Protein AF-A0A1I2FDB1-F1 (afdb_monomer)

Structure (mmCIF, N/CA/C/O backbone):
data_AF-A0A1I2FDB1-F1
#
_entry.id   AF-A0A1I2FDB1-F1
#
loop_
_atom_site.group_PDB
_atom_site.id
_atom_site.type_symbol
_atom_site.label_atom_id
_atom_site.label_alt_id
_atom_site.label_comp_id
_atom_site.label_asym_id
_atom_site.label_entity_id
_atom_site.label_seq_id
_atom_site.pdbx_PDB_ins_code
_atom_site.Cartn_x
_atom_site.Cartn_y
_atom_site.Cartn_z
_atom_site.occupancy
_atom_site.B_iso_or_equiv
_atom_site.auth_seq_id
_atom_site.auth_comp_id
_atom_site.auth_asym_id
_atom_site.auth_atom_id
_atom_site.pdbx_PDB_model_num
ATOM 1 N N . MET A 1 1 ? -27.617 -9.109 -33.105 1.00 36.31 1 MET A N 1
ATOM 2 C CA . MET A 1 1 ? -27.970 -7.748 -32.652 1.00 36.31 1 MET A CA 1
ATOM 3 C C . MET A 1 1 ? -27.234 -7.527 -31.345 1.00 36.31 1 MET A C 1
ATOM 5 O O . MET A 1 1 ? -27.572 -8.180 -30.369 1.00 36.31 1 MET A O 1
ATOM 9 N N . PHE A 1 2 ? -26.159 -6.742 -31.363 1.00 38.00 2 PHE A N 1
ATOM 10 C CA . PHE A 1 2 ? -25.375 -6.446 -30.164 1.00 38.00 2 PHE A CA 1
ATOM 11 C C . PHE A 1 2 ? -26.010 -5.238 -29.471 1.00 38.00 2 PHE A C 1
ATOM 13 O O . PHE A 1 2 ? -26.163 -4.187 -30.090 1.00 38.00 2 PHE A O 1
ATOM 20 N N . ASN A 1 3 ? -26.457 -5.429 -28.229 1.00 38.19 3 ASN A N 1
ATOM 21 C CA . ASN A 1 3 ? -27.043 -4.375 -27.407 1.00 38.19 3 ASN A CA 1
ATOM 22 C C . ASN A 1 3 ? -25.944 -3.377 -27.025 1.00 38.19 3 ASN A C 1
ATOM 24 O O . ASN A 1 3 ? -24.982 -3.731 -26.351 1.00 38.19 3 ASN A O 1
ATOM 28 N N . ALA A 1 4 ? -26.093 -2.132 -27.468 1.00 45.91 4 ALA A N 1
ATOM 29 C CA . ALA A 1 4 ? -25.131 -1.050 -27.287 1.00 45.91 4 ALA A CA 1
ATOM 30 C C . ALA A 1 4 ? -25.252 -0.367 -25.909 1.00 45.91 4 ALA A C 1
ATOM 32 O O . ALA A 1 4 ? -25.323 0.856 -25.851 1.00 45.91 4 ALA A O 1
ATOM 33 N N . ASN A 1 5 ? -25.322 -1.131 -24.811 1.00 49.03 5 ASN A N 1
ATOM 34 C CA . ASN A 1 5 ? -25.609 -0.551 -23.489 1.00 49.03 5 ASN A CA 1
ATOM 35 C C . ASN A 1 5 ? -24.621 -0.860 -22.351 1.00 49.03 5 ASN A C 1
ATOM 37 O O . ASN A 1 5 ? -24.870 -0.414 -21.239 1.00 49.03 5 ASN A O 1
ATOM 41 N N . ASP A 1 6 ? -23.476 -1.496 -22.617 1.00 49.12 6 ASP A N 1
ATOM 42 C CA . ASP A 1 6 ? -22.472 -1.816 -21.579 1.00 49.12 6 ASP A CA 1
ATOM 43 C C . ASP A 1 6 ? -21.145 -1.049 -21.740 1.00 4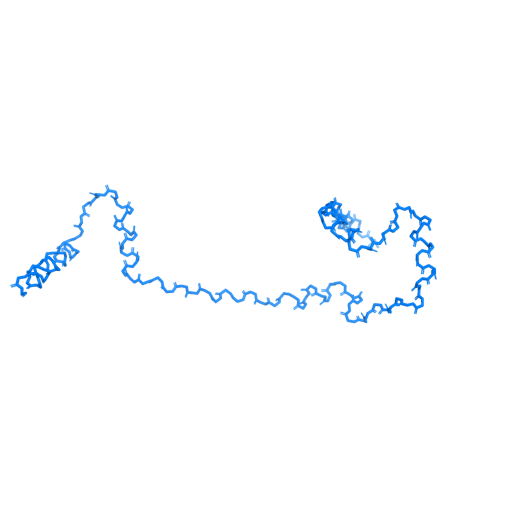9.12 6 ASP A C 1
ATOM 45 O O . ASP A 1 6 ? -20.065 -1.580 -21.507 1.00 49.12 6 ASP A O 1
ATOM 49 N N . GLN A 1 7 ? -21.193 0.229 -22.130 1.00 47.31 7 GLN A N 1
ATOM 50 C CA . GLN A 1 7 ? -20.002 1.096 -22.157 1.00 47.31 7 GLN A CA 1
ATOM 51 C C . GLN A 1 7 ? -20.047 2.180 -21.077 1.00 47.31 7 GLN A C 1
ATOM 53 O O . GLN A 1 7 ? -19.986 3.367 -21.382 1.00 47.31 7 GLN A O 1
ATOM 58 N N . LYS A 1 8 ? -20.165 1.785 -19.803 1.00 46.66 8 LYS A N 1
ATOM 59 C CA . LYS A 1 8 ? -19.860 2.662 -18.655 1.00 46.66 8 LYS A CA 1
ATOM 60 C C . LYS A 1 8 ? -19.305 1.870 -17.469 1.00 46.66 8 LYS A C 1
ATOM 62 O O . LYS A 1 8 ? -19.883 1.872 -16.390 1.00 46.66 8 LYS A O 1
ATOM 67 N N . LEU A 1 9 ? -18.182 1.193 -17.659 1.00 44.25 9 LEU A N 1
ATOM 68 C CA . LEU A 1 9 ? -17.360 0.701 -16.554 1.00 44.25 9 LEU A CA 1
ATOM 69 C C . LEU A 1 9 ? -15.914 0.732 -17.022 1.00 44.25 9 LEU A C 1
ATOM 71 O O . LEU A 1 9 ? -15.450 -0.229 -17.605 1.00 44.25 9 LEU A O 1
ATOM 75 N N . ASN A 1 10 ? -15.294 1.897 -16.877 1.00 47.09 10 ASN A N 1
ATOM 76 C CA . ASN A 1 10 ? -13.855 2.132 -16.775 1.00 47.09 10 ASN A CA 1
ATOM 77 C C . ASN A 1 10 ? -13.738 3.612 -16.407 1.00 47.09 10 ASN A C 1
ATOM 79 O O . ASN A 1 10 ? -13.496 4.474 -17.245 1.00 47.09 10 ASN A O 1
ATOM 83 N N . GLN A 1 11 ? -14.084 3.926 -15.160 1.00 46.06 11 GLN A N 1
ATOM 84 C CA . GLN A 1 11 ? -13.481 5.087 -14.529 1.00 46.06 11 GLN A CA 1
ATOM 85 C C . GLN A 1 11 ? -12.155 4.559 -14.008 1.00 46.06 11 GLN A C 1
ATOM 87 O O . GLN A 1 11 ? -12.124 3.919 -12.959 1.00 46.06 11 GLN A O 1
ATOM 92 N N . ASP A 1 12 ? -11.102 4.746 -14.802 1.00 51.00 12 ASP A N 1
ATOM 93 C CA . ASP A 1 12 ? -9.743 4.748 -14.284 1.00 51.00 12 ASP A CA 1
ATOM 94 C C . ASP A 1 12 ? -9.779 5.695 -13.085 1.00 51.00 12 ASP A C 1
ATOM 96 O O . ASP A 1 12 ? -10.088 6.882 -13.217 1.00 51.00 12 ASP A O 1
ATOM 100 N N . SER A 1 13 ? -9.645 5.156 -11.876 1.00 52.06 13 SER A N 1
ATOM 101 C CA . SER A 1 13 ? -9.492 6.004 -10.708 1.00 52.06 13 SER A CA 1
ATOM 102 C C . SER A 1 13 ? -8.104 6.619 -10.824 1.00 52.06 13 SER A C 1
ATOM 104 O O . SER A 1 13 ? -7.136 6.050 -10.322 1.00 52.06 13 SER A O 1
ATOM 106 N N . ASP A 1 14 ? -8.024 7.762 -11.506 1.00 59.09 14 ASP A N 1
ATOM 107 C CA . ASP A 1 14 ? -6.893 8.693 -11.520 1.00 59.09 14 ASP A CA 1
ATOM 108 C C . ASP A 1 14 ? -6.706 9.313 -10.120 1.00 59.09 14 ASP A C 1
ATOM 110 O O . ASP A 1 14 ? -6.579 10.529 -9.964 1.00 59.09 14 ASP A O 1
ATOM 114 N N . GLU A 1 15 ? -6.764 8.508 -9.055 1.00 70.25 15 GLU A N 1
ATOM 115 C CA . GLU A 1 15 ? -6.352 8.983 -7.746 1.00 70.25 15 GLU A CA 1
ATOM 116 C C . GLU A 1 15 ? -4.828 9.104 -7.775 1.00 70.25 15 GLU A C 1
ATOM 118 O O . GLU A 1 15 ? -4.128 8.105 -7.981 1.00 70.25 15 GLU A O 1
ATOM 123 N N . PRO A 1 16 ? -4.287 10.324 -7.622 1.00 71.81 16 PRO A N 1
ATOM 124 C CA . PRO A 1 16 ? -2.852 10.518 -7.651 1.00 71.81 16 PRO A CA 1
ATOM 125 C C . PRO A 1 16 ? -2.227 9.732 -6.499 1.00 71.81 16 PRO A C 1
ATOM 127 O O . PRO A 1 16 ? -2.646 9.854 -5.347 1.00 71.81 16 PRO A O 1
ATOM 130 N N . ILE A 1 17 ? -1.210 8.929 -6.820 1.00 78.19 17 ILE A N 1
ATOM 131 C CA . ILE A 1 17 ? -0.404 8.214 -5.827 1.00 78.19 17 ILE A CA 1
ATOM 132 C C . ILE A 1 17 ? 0.100 9.225 -4.791 1.00 78.19 17 ILE A C 1
ATOM 134 O O . ILE A 1 17 ? 0.600 10.291 -5.157 1.00 78.19 17 ILE A O 1
ATOM 138 N N . ASP A 1 18 ? -0.016 8.881 -3.505 1.00 83.44 18 ASP A N 1
ATOM 139 C CA . ASP A 1 18 ? 0.402 9.746 -2.401 1.00 83.44 18 ASP A CA 1
ATOM 140 C C . ASP A 1 18 ? 1.871 10.202 -2.578 1.00 83.44 18 ASP A C 1
ATOM 142 O O . ASP A 1 18 ? 2.791 9.371 -2.548 1.00 83.44 18 ASP A O 1
ATOM 146 N N . PRO A 1 19 ? 2.132 11.517 -2.720 1.00 84.88 19 PRO A N 1
ATOM 147 C CA . PRO A 1 19 ? 3.484 12.053 -2.859 1.00 84.88 19 PRO A CA 1
ATOM 148 C C . PRO A 1 19 ? 4.411 11.701 -1.687 1.00 84.88 19 PRO A C 1
ATOM 150 O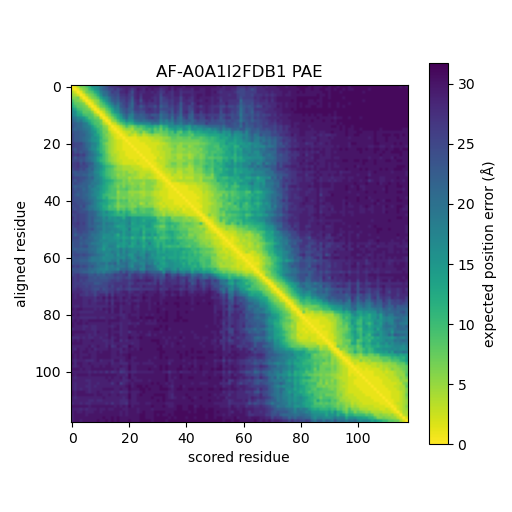 O . PRO A 1 19 ? 5.626 11.597 -1.874 1.00 84.88 19 PRO A O 1
ATOM 153 N N . SER A 1 20 ? 3.862 11.499 -0.482 1.00 87.12 20 SER A N 1
ATOM 154 C CA . SER A 1 20 ? 4.633 11.107 0.704 1.00 87.12 20 SER A CA 1
ATOM 155 C C . SER A 1 20 ? 5.238 9.712 0.547 1.00 87.12 20 SER A C 1
ATOM 157 O O . SER A 1 20 ? 6.409 9.494 0.880 1.00 87.12 20 SER A O 1
ATOM 159 N N . LEU A 1 21 ? 4.473 8.787 -0.038 1.00 86.62 21 LEU A N 1
ATOM 160 C CA . LEU A 1 21 ? 4.931 7.433 -0.323 1.00 86.62 21 LEU A CA 1
ATOM 161 C C . LEU A 1 21 ? 6.067 7.456 -1.349 1.00 86.62 21 LEU A C 1
ATOM 163 O O . LEU A 1 21 ? 7.125 6.877 -1.098 1.00 86.62 21 LEU A O 1
ATOM 167 N N . ILE A 1 22 ? 5.891 8.188 -2.452 1.00 85.19 22 ILE A N 1
ATOM 168 C CA . ILE A 1 22 ? 6.910 8.319 -3.506 1.00 85.19 22 ILE A CA 1
ATOM 169 C C . ILE A 1 22 ? 8.211 8.886 -2.929 1.00 85.19 22 ILE A C 1
ATOM 171 O O . ILE A 1 22 ? 9.293 8.359 -3.193 1.00 85.19 22 ILE A O 1
ATOM 175 N N . TRP A 1 23 ? 8.119 9.936 -2.109 1.00 87.31 23 TRP A N 1
ATOM 176 C CA . TRP A 1 23 ? 9.291 10.540 -1.480 1.00 87.31 23 TRP A CA 1
ATOM 177 C C . TRP A 1 23 ? 10.026 9.558 -0.562 1.00 87.31 23 TRP A C 1
ATOM 179 O O . TRP A 1 23 ? 11.248 9.440 -0.653 1.00 87.31 23 TRP A O 1
ATOM 189 N N . SER A 1 24 ? 9.295 8.813 0.274 1.00 91.69 24 SER A N 1
ATOM 190 C CA . SER A 1 24 ? 9.904 7.832 1.180 1.00 91.69 24 SER A CA 1
ATOM 191 C C . SER A 1 24 ? 10.692 6.761 0.417 1.00 91.69 24 SER A C 1
ATOM 193 O O . SER A 1 24 ? 11.825 6.445 0.776 1.00 91.69 24 SER A O 1
ATOM 195 N N . LEU A 1 25 ? 10.146 6.276 -0.701 1.00 89.44 25 LEU A N 1
ATOM 196 C CA . LEU A 1 25 ? 10.788 5.276 -1.552 1.00 89.44 25 LEU A CA 1
ATOM 197 C C . LEU A 1 25 ? 12.050 5.840 -2.221 1.00 89.44 25 LEU A C 1
ATOM 199 O O . LEU A 1 25 ? 13.094 5.185 -2.196 1.00 89.44 25 LEU A O 1
ATOM 203 N N . LYS A 1 26 ? 11.997 7.081 -2.726 1.00 87.75 26 LYS A N 1
ATOM 204 C CA . LYS A 1 26 ? 13.167 7.764 -3.309 1.00 87.75 26 LYS A CA 1
ATOM 205 C C . LYS A 1 26 ? 14.293 7.957 -2.284 1.00 87.75 26 LYS A C 1
ATOM 207 O O . LYS A 1 26 ? 15.452 7.696 -2.599 1.00 87.75 26 LYS A O 1
ATOM 212 N N . VAL A 1 27 ? 13.974 8.342 -1.043 1.00 92.06 27 VAL A N 1
ATOM 213 C CA . VAL A 1 27 ? 14.967 8.474 0.047 1.00 92.06 27 VAL A CA 1
ATOM 214 C C . VAL A 1 27 ? 15.639 7.138 0.378 1.00 92.06 27 VAL A C 1
ATOM 216 O O . VAL A 1 27 ? 16.824 7.110 0.705 1.00 92.06 27 VAL A O 1
ATOM 219 N N . HIS A 1 28 ? 14.914 6.028 0.251 1.00 91.56 28 HIS A N 1
ATOM 220 C CA . HIS A 1 28 ? 15.450 4.681 0.453 1.00 91.56 28 HIS A CA 1
ATOM 221 C C . HIS A 1 28 ? 16.156 4.092 -0.782 1.00 91.56 28 HIS A C 1
ATOM 223 O O . HIS A 1 28 ? 16.516 2.916 -0.774 1.00 91.56 28 HIS A O 1
ATOM 229 N N . GLY A 1 29 ? 16.415 4.905 -1.812 1.00 87.50 29 GLY A N 1
ATOM 230 C CA . GLY A 1 29 ? 17.207 4.517 -2.981 1.00 87.50 29 GLY A CA 1
ATOM 231 C C . GLY A 1 29 ? 16.411 3.825 -4.085 1.00 87.50 29 GLY A C 1
ATOM 232 O O . GLY A 1 29 ? 17.012 3.272 -5.004 1.00 87.50 29 GLY A O 1
ATOM 233 N N . VAL A 1 30 ? 15.077 3.851 -4.018 1.00 85.88 30 VAL A N 1
ATOM 234 C CA . VAL A 1 30 ? 14.226 3.354 -5.101 1.00 85.88 30 VAL A CA 1
ATOM 235 C C . VAL A 1 30 ? 14.122 4.425 -6.184 1.00 85.88 30 VAL A C 1
ATOM 237 O O . VAL A 1 30 ? 13.690 5.549 -5.921 1.00 85.88 30 VAL A O 1
ATOM 240 N N . VAL A 1 31 ? 14.510 4.073 -7.408 1.00 81.56 31 VAL A N 1
ATOM 241 C CA . VAL A 1 31 ? 14.391 4.936 -8.587 1.00 81.56 31 VAL A CA 1
ATOM 242 C C . VAL A 1 31 ? 13.238 4.425 -9.437 1.00 81.56 31 VAL A C 1
ATOM 244 O O . VAL A 1 31 ? 13.188 3.241 -9.767 1.00 81.56 31 VAL A O 1
ATOM 247 N N . PHE A 1 32 ? 12.312 5.322 -9.766 1.00 81.50 32 PHE A N 1
ATOM 248 C CA . PHE A 1 32 ? 11.202 5.041 -10.668 1.00 81.50 32 PHE A CA 1
ATOM 249 C C . PHE A 1 32 ? 11.495 5.680 -12.024 1.00 81.50 32 PHE A C 1
ATOM 251 O O . PHE A 1 32 ? 12.039 6.786 -12.037 1.00 81.50 32 PHE A O 1
ATOM 258 N N . PRO A 1 33 ? 11.158 5.008 -13.135 1.00 84.31 33 PRO A N 1
ATOM 259 C CA . PRO A 1 33 ? 11.153 5.648 -14.440 1.00 84.31 33 PRO A CA 1
ATOM 260 C C . PRO A 1 33 ? 10.071 6.734 -14.459 1.00 84.31 33 PRO A C 1
ATOM 262 O O . PRO A 1 33 ? 8.931 6.481 -14.063 1.00 84.31 33 PRO A O 1
ATOM 265 N N . ASP A 1 34 ? 10.441 7.934 -14.893 1.00 81.81 34 ASP A N 1
ATOM 266 C CA . ASP A 1 34 ? 9.554 9.096 -14.968 1.00 81.81 34 ASP A CA 1
ATOM 267 C C . ASP A 1 34 ? 9.082 9.343 -16.423 1.00 81.81 34 ASP A C 1
ATOM 269 O O . ASP A 1 34 ? 8.080 10.030 -16.632 1.00 81.81 34 ASP A O 1
ATOM 273 N N . THR A 1 35 ? 9.761 8.773 -17.433 1.00 89.12 35 THR A N 1
ATOM 274 C CA . THR A 1 35 ? 9.384 8.876 -18.861 1.00 89.12 35 THR A CA 1
ATOM 275 C C . THR A 1 35 ? 8.998 7.531 -19.480 1.00 89.12 35 THR A C 1
ATOM 277 O O . THR A 1 35 ? 9.449 6.479 -19.032 1.00 89.12 35 THR A O 1
ATOM 280 N N . ASP A 1 36 ? 8.193 7.554 -20.548 1.00 86.12 36 ASP A N 1
ATOM 281 C CA . ASP A 1 36 ? 7.770 6.335 -21.258 1.00 86.12 36 ASP A CA 1
ATOM 282 C C . ASP A 1 36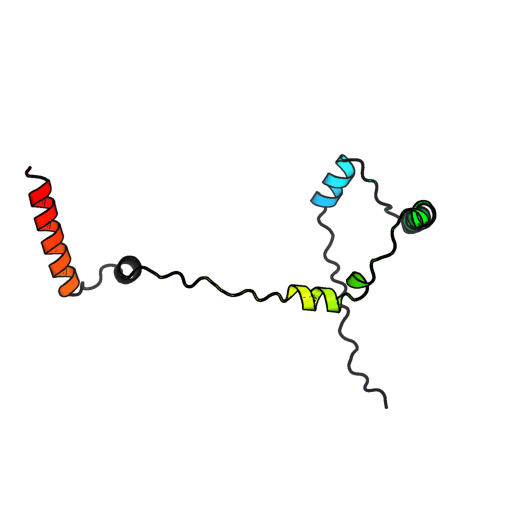 ? 8.963 5.527 -21.801 1.00 86.12 36 ASP A C 1
ATOM 284 O O . ASP A 1 36 ? 8.965 4.297 -21.728 1.00 86.12 36 ASP A O 1
ATOM 288 N N . ASP A 1 37 ? 10.004 6.212 -22.283 1.00 87.56 37 ASP A N 1
ATOM 289 C CA . ASP A 1 37 ? 11.232 5.576 -22.768 1.00 87.56 37 ASP A CA 1
ATOM 290 C C . ASP A 1 37 ? 11.972 4.856 -21.625 1.00 87.56 37 ASP A C 1
ATOM 292 O O . ASP A 1 37 ? 12.377 3.702 -21.771 1.00 87.56 37 ASP A O 1
ATOM 296 N N . GLU A 1 38 ? 12.077 5.486 -20.448 1.00 86.50 38 GLU A N 1
ATOM 297 C CA . GLU A 1 38 ? 12.668 4.869 -19.251 1.00 86.50 38 GLU A CA 1
ATOM 298 C C . GLU A 1 38 ? 11.848 3.669 -18.752 1.00 86.50 38 GLU A C 1
ATOM 300 O O . GLU A 1 38 ? 12.417 2.684 -18.277 1.00 86.50 38 GLU A O 1
ATOM 305 N N . VAL A 1 39 ? 10.515 3.724 -18.859 1.00 86.31 39 VAL A N 1
ATOM 306 C CA . VAL A 1 39 ? 9.636 2.596 -18.514 1.00 86.31 39 VAL A CA 1
ATOM 307 C C . VAL A 1 39 ? 9.925 1.407 -19.426 1.00 86.31 39 VAL A C 1
ATOM 309 O O . VAL A 1 39 ? 10.008 0.270 -18.952 1.00 86.31 39 VAL A O 1
ATOM 312 N N . GLU A 1 40 ? 10.084 1.649 -20.724 1.00 84.94 40 GLU A N 1
ATOM 313 C CA . GLU A 1 40 ? 10.333 0.584 -21.689 1.00 84.94 40 GLU A CA 1
ATOM 314 C C . GLU A 1 40 ? 11.742 -0.004 -21.534 1.00 84.94 40 GLU A C 1
ATOM 316 O O . GLU A 1 40 ? 11.901 -1.227 -21.501 1.00 84.94 40 GLU A O 1
ATOM 321 N N . GLU A 1 41 ? 12.756 0.835 -21.308 1.00 84.62 41 GLU A N 1
ATOM 322 C CA . GLU A 1 41 ? 14.101 0.374 -20.949 1.00 84.62 41 GLU A CA 1
ATOM 323 C C . GLU A 1 41 ? 14.094 -0.451 -19.657 1.00 84.62 41 GLU A C 1
ATOM 325 O O . GLU A 1 41 ? 14.726 -1.512 -19.587 1.00 84.62 41 GLU A O 1
ATOM 330 N N . PHE A 1 42 ? 13.354 -0.011 -18.636 1.00 84.31 42 PHE A N 1
ATOM 331 C CA . PHE A 1 42 ? 13.207 -0.756 -17.389 1.00 84.31 42 PHE A CA 1
ATOM 332 C C . PHE A 1 42 ? 12.582 -2.132 -17.633 1.00 84.31 42 PHE A C 1
ATOM 334 O O . PHE A 1 42 ? 13.090 -3.129 -17.110 1.00 84.31 42 PHE A O 1
ATOM 341 N N . ARG A 1 43 ? 11.523 -2.214 -18.448 1.00 80.62 43 ARG A N 1
ATOM 342 C CA . ARG A 1 43 ? 10.888 -3.489 -18.811 1.00 80.62 43 ARG A CA 1
ATOM 343 C C . ARG A 1 43 ? 11.857 -4.407 -19.531 1.00 80.62 43 ARG A C 1
ATOM 345 O O . ARG A 1 43 ? 12.008 -5.542 -19.098 1.00 80.62 43 ARG A O 1
ATOM 352 N N . ILE A 1 44 ? 12.533 -3.935 -20.577 1.00 84.88 44 ILE A N 1
ATOM 353 C CA . ILE A 1 44 ? 13.460 -4.750 -21.378 1.00 84.88 44 ILE A CA 1
ATOM 354 C C . ILE A 1 44 ? 14.594 -5.297 -20.506 1.00 84.88 44 ILE A C 1
ATOM 356 O O . ILE A 1 44 ? 14.893 -6.491 -20.555 1.00 84.88 44 ILE A O 1
ATOM 360 N N . ASN A 1 45 ? 15.195 -4.444 -19.674 1.00 82.69 45 ASN A N 1
ATOM 361 C CA . ASN A 1 45 ? 16.351 -4.813 -18.859 1.00 82.69 45 ASN A CA 1
ATOM 362 C C . ASN A 1 45 ? 15.999 -5.741 -17.687 1.00 82.69 45 ASN A C 1
ATOM 364 O O . ASN A 1 45 ? 16.859 -6.489 -17.224 1.00 82.69 45 ASN A O 1
ATOM 368 N N . ASN A 1 46 ? 14.751 -5.715 -17.211 1.00 77.88 46 ASN A N 1
ATOM 369 C CA . ASN A 1 46 ? 14.323 -6.479 -16.038 1.00 77.88 46 ASN A CA 1
ATOM 370 C C . ASN A 1 46 ? 13.316 -7.591 -16.356 1.00 77.88 46 ASN A C 1
ATOM 372 O O . ASN A 1 46 ? 12.937 -8.324 -15.446 1.00 77.88 46 ASN A O 1
ATOM 376 N N . LEU A 1 47 ? 12.918 -7.782 -17.619 1.00 70.44 47 LEU A N 1
ATOM 377 C CA . LEU A 1 47 ? 11.896 -8.758 -18.019 1.00 70.44 47 LEU A CA 1
ATOM 378 C C . LEU A 1 47 ? 12.226 -10.187 -17.572 1.00 70.44 47 LEU A C 1
ATOM 380 O O . LEU A 1 47 ? 11.335 -10.940 -17.202 1.00 70.44 47 LEU A O 1
ATOM 384 N N . ALA A 1 48 ? 13.511 -10.552 -17.586 1.00 69.38 48 ALA A N 1
ATOM 385 C CA . ALA A 1 48 ? 13.980 -11.870 -17.159 1.00 69.38 48 ALA A CA 1
ATOM 386 C C . 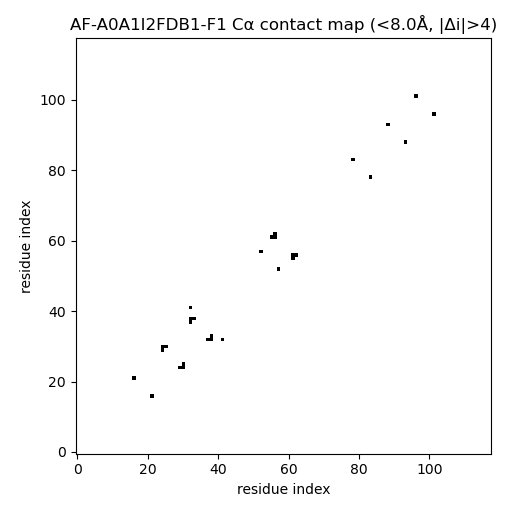ALA A 1 48 ? 13.936 -12.073 -15.631 1.00 69.38 48 ALA A C 1
ATOM 388 O O . ALA A 1 48 ? 13.956 -13.211 -15.167 1.00 69.38 48 ALA A O 1
ATOM 389 N N . SER A 1 49 ? 13.893 -10.981 -14.865 1.00 74.31 49 SER A N 1
ATOM 390 C CA . SER A 1 49 ? 13.888 -10.973 -13.397 1.00 74.31 49 SER A CA 1
ATOM 391 C C . SER A 1 49 ? 12.491 -10.760 -12.811 1.00 74.31 49 SER A C 1
ATOM 393 O O . SER A 1 49 ? 12.298 -10.940 -11.610 1.00 74.31 49 SER A O 1
ATOM 395 N N . ILE A 1 50 ? 11.521 -10.353 -13.633 1.00 75.88 50 ILE A N 1
ATOM 396 C CA . ILE A 1 50 ? 10.129 -10.186 -13.222 1.00 75.88 50 ILE A CA 1
ATOM 397 C C . ILE A 1 50 ? 9.460 -11.556 -13.303 1.00 75.88 50 ILE A C 1
ATOM 399 O O . ILE A 1 50 ? 9.275 -12.111 -14.386 1.00 75.88 50 ILE A O 1
ATOM 403 N N . GLU A 1 51 ? 9.105 -12.113 -12.146 1.00 78.44 51 GLU A N 1
ATOM 404 C CA . GLU A 1 51 ? 8.327 -13.347 -12.106 1.00 78.44 51 GLU A CA 1
ATOM 405 C C . GLU A 1 51 ? 6.971 -13.138 -12.800 1.00 78.44 51 GLU A C 1
ATOM 407 O O . GLU A 1 51 ? 6.332 -12.093 -12.616 1.00 78.44 51 GLU A O 1
ATOM 412 N N . PRO A 1 52 ? 6.512 -14.112 -13.607 1.00 77.94 52 PRO A N 1
ATOM 413 C CA . PRO A 1 52 ? 5.206 -14.024 -14.236 1.00 77.94 52 PRO A CA 1
ATOM 414 C C . PRO A 1 52 ? 4.119 -13.943 -13.164 1.00 77.94 52 PRO A C 1
ATOM 416 O O . PRO A 1 52 ? 4.211 -14.586 -12.115 1.00 77.94 52 PRO A O 1
ATOM 419 N N . LEU A 1 53 ? 3.072 -13.164 -13.447 1.00 81.25 53 LEU A N 1
ATOM 420 C CA . LEU A 1 53 ? 1.933 -13.038 -12.547 1.00 81.25 53 LEU A CA 1
ATOM 421 C C . LEU A 1 53 ? 1.358 -14.439 -12.271 1.00 81.25 53 LEU A C 1
ATOM 423 O O . LEU A 1 53 ? 0.997 -15.134 -13.222 1.00 81.25 53 LEU A O 1
ATOM 427 N N . PRO A 1 54 ? 1.259 -14.869 -11.003 1.00 83.06 54 PRO A N 1
ATOM 428 C CA . PRO A 1 54 ? 0.714 -16.178 -10.690 1.00 83.06 54 PRO A CA 1
ATOM 429 C C . PRO A 1 54 ? -0.723 -16.331 -11.197 1.00 83.06 54 PRO A C 1
ATOM 431 O O . PRO A 1 54 ? -1.537 -15.425 -11.026 1.00 83.06 54 PRO A O 1
ATOM 434 N N . ASP A 1 55 ? -1.070 -17.508 -11.725 1.00 80.94 55 ASP A N 1
ATOM 435 C CA . ASP A 1 55 ? -2.391 -17.779 -12.320 1.00 80.94 55 ASP A CA 1
ATOM 436 C C . ASP A 1 55 ? -3.561 -17.448 -11.381 1.00 80.94 55 ASP A C 1
ATOM 438 O O . ASP A 1 55 ? -4.627 -17.007 -11.804 1.00 80.94 55 ASP A O 1
ATOM 442 N N . TYR A 1 56 ? -3.363 -17.616 -10.072 1.00 78.25 56 TYR A N 1
ATOM 443 C CA . TYR A 1 56 ? -4.384 -17.327 -9.066 1.00 78.25 56 TYR A CA 1
ATOM 444 C C . TYR A 1 56 ? -4.616 -15.826 -8.815 1.00 78.25 56 TYR A C 1
ATOM 446 O O . TYR A 1 56 ? -5.550 -15.506 -8.071 1.00 78.25 56 TYR A O 1
ATOM 454 N N . LEU A 1 57 ? -3.776 -14.951 -9.380 1.00 79.12 57 LEU A N 1
ATOM 455 C CA . LEU A 1 57 ? -3.901 -13.488 -9.407 1.00 79.12 57 LEU A CA 1
ATOM 456 C C . LEU A 1 57 ? -4.221 -12.951 -10.811 1.00 79.12 57 LEU A C 1
ATOM 458 O O . LEU A 1 57 ? -4.436 -11.752 -10.958 1.00 79.12 57 LEU A O 1
ATOM 462 N N . ALA A 1 58 ? -4.255 -13.815 -11.830 1.00 81.00 58 ALA A N 1
ATOM 463 C CA . ALA A 1 58 ? -4.507 -13.412 -13.211 1.00 81.00 58 ALA A CA 1
ATOM 464 C C . ALA A 1 58 ? -5.941 -12.911 -13.441 1.00 81.00 58 ALA A C 1
ATOM 466 O O . ALA A 1 58 ? -6.169 -12.123 -14.354 1.00 81.00 58 ALA A O 1
ATOM 467 N N . ASP A 1 59 ? -6.894 -13.354 -12.615 1.00 84.25 59 ASP A N 1
ATOM 468 C CA . ASP A 1 59 ? -8.273 -12.869 -12.625 1.00 84.25 59 ASP A CA 1
ATOM 469 C C . ASP A 1 59 ? -8.517 -11.914 -11.441 1.00 84.25 59 ASP A C 1
ATOM 471 O O . ASP A 1 59 ? -8.645 -12.370 -10.295 1.00 84.25 59 ASP A O 1
ATOM 475 N N . PRO A 1 60 ? -8.622 -10.594 -11.692 1.00 78.12 60 PRO A N 1
ATOM 476 C CA . PRO A 1 60 ? -8.920 -9.612 -10.656 1.00 78.12 60 PRO A CA 1
ATOM 477 C C . PRO A 1 60 ? -10.242 -9.890 -9.935 1.00 78.12 60 PRO A C 1
ATOM 479 O O . PRO A 1 60 ? -10.339 -9.684 -8.724 1.00 78.12 60 PRO A O 1
ATOM 482 N N . MET A 1 61 ? -11.258 -10.399 -10.642 1.00 80.62 61 MET A N 1
ATOM 483 C CA . MET A 1 61 ? -12.574 -10.663 -10.052 1.00 80.62 61 MET A CA 1
ATOM 484 C C . MET A 1 61 ? -12.509 -11.812 -9.047 1.00 80.62 61 MET A C 1
ATOM 486 O O . MET A 1 61 ? -13.058 -11.705 -7.947 1.00 80.62 61 MET A O 1
ATOM 490 N N . ALA A 1 62 ? -11.734 -12.853 -9.355 1.00 77.50 62 ALA A N 1
ATOM 491 C CA . ALA A 1 62 ? -11.491 -13.957 -8.433 1.00 77.50 62 ALA A CA 1
ATOM 492 C C . ALA A 1 62 ? -10.821 -13.513 -7.115 1.00 77.50 62 ALA A C 1
ATOM 494 O O . ALA A 1 62 ? -11.028 -14.153 -6.080 1.00 77.50 62 ALA A O 1
ATOM 495 N N . ILE A 1 63 ? -10.041 -12.423 -7.105 1.00 76.69 63 ILE A N 1
ATOM 496 C CA . ILE A 1 63 ? -9.432 -11.864 -5.882 1.00 76.69 63 ILE A CA 1
ATOM 497 C C . ILE A 1 63 ? -10.496 -11.195 -5.000 1.00 76.69 63 ILE A C 1
ATOM 499 O O . ILE A 1 63 ? -10.527 -11.4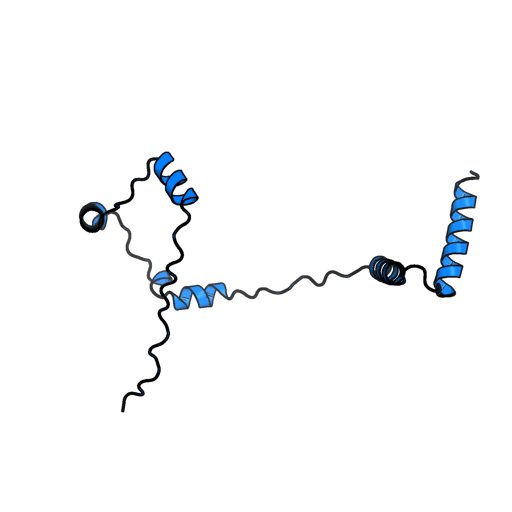04 -3.780 1.00 76.69 63 ILE A O 1
ATOM 503 N N . PHE A 1 64 ? -11.397 -10.418 -5.603 1.00 72.56 64 PHE A N 1
ATOM 504 C CA . PHE A 1 64 ? -12.487 -9.758 -4.880 1.00 72.56 64 PHE A CA 1
ATOM 505 C C . PHE A 1 64 ? -13.502 -10.757 -4.323 1.00 72.56 64 PHE A C 1
ATOM 507 O O . PHE A 1 64 ? -13.967 -10.612 -3.190 1.00 72.56 64 PHE A O 1
ATOM 514 N N . ASP A 1 65 ? -13.784 -11.825 -5.065 1.00 72.44 65 ASP A N 1
ATOM 515 C CA . ASP A 1 65 ? -14.688 -12.877 -4.604 1.00 72.44 65 ASP A CA 1
ATOM 516 C C . ASP A 1 65 ? -14.107 -13.673 -3.423 1.00 72.44 65 ASP A C 1
ATOM 518 O O . ASP A 1 65 ? -14.853 -14.086 -2.532 1.00 72.44 65 ASP A O 1
ATOM 522 N N . ARG A 1 66 ? -12.775 -13.814 -3.340 1.00 67.56 66 ARG A N 1
ATOM 523 C CA . ARG A 1 66 ? -12.084 -14.406 -2.175 1.00 67.56 66 ARG A CA 1
ATOM 524 C C . ARG A 1 66 ? -12.094 -13.494 -0.945 1.00 67.56 66 ARG A C 1
ATOM 526 O O . ARG A 1 66 ? -12.158 -13.991 0.178 1.00 67.56 66 ARG A O 1
ATOM 533 N N . THR A 1 67 ? -12.017 -12.176 -1.135 1.00 58.81 67 THR A N 1
ATOM 534 C CA . THR A 1 67 ? -11.918 -11.185 -0.043 1.00 58.81 67 THR A CA 1
ATOM 535 C C . THR A 1 67 ? -13.262 -10.682 0.477 1.00 58.81 67 THR A C 1
ATOM 537 O O . THR A 1 67 ? -13.302 -10.108 1.564 1.00 58.81 67 THR A O 1
ATOM 540 N N . ARG A 1 68 ? -14.387 -11.040 -0.159 1.00 59.06 68 ARG A N 1
ATOM 541 C CA . ARG A 1 68 ? -15.735 -11.013 0.456 1.00 59.06 68 ARG A CA 1
ATOM 542 C C . ARG A 1 68 ? -15.896 -12.019 1.612 1.00 59.06 68 ARG A C 1
ATOM 544 O O . ARG A 1 68 ? -17.007 -12.454 1.922 1.00 59.06 68 ARG A O 1
ATOM 551 N N . ALA A 1 69 ? -14.798 -12.388 2.270 1.00 57.56 69 ALA A N 1
ATOM 552 C CA . ALA A 1 69 ? -14.806 -13.023 3.569 1.00 57.56 69 ALA A CA 1
ATOM 553 C C . ALA A 1 69 ? -15.682 -12.173 4.493 1.00 57.56 69 ALA A C 1
ATOM 555 O O . ALA A 1 69 ? -15.387 -11.018 4.793 1.00 57.56 69 ALA A O 1
ATOM 556 N N . ARG A 1 70 ? -16.821 -12.769 4.849 1.00 59.47 70 ARG A N 1
ATOM 557 C CA . ARG A 1 70 ? -17.861 -12.245 5.725 1.00 59.47 70 ARG A CA 1
ATOM 558 C C . ARG A 1 70 ? -17.240 -11.385 6.818 1.00 59.47 70 ARG A C 1
ATOM 560 O O . ARG A 1 70 ? -16.609 -11.911 7.734 1.00 59.47 70 ARG A O 1
ATOM 567 N N . ILE A 1 71 ? -17.494 -10.079 6.764 1.00 58.44 71 ILE A N 1
ATOM 568 C CA . ILE A 1 71 ? -17.501 -9.267 7.974 1.00 58.44 71 ILE A CA 1
ATOM 569 C C . ILE A 1 71 ? -18.660 -9.833 8.798 1.00 58.44 71 ILE A C 1
ATOM 571 O O . ILE A 1 71 ? -19.798 -9.384 8.702 1.00 58.44 71 ILE A O 1
ATOM 575 N N . GLU A 1 72 ? -18.405 -10.908 9.541 1.00 61.50 72 GLU A N 1
ATOM 576 C CA . GLU A 1 72 ? -19.295 -11.301 10.612 1.00 61.50 72 GLU A CA 1
ATOM 577 C C . GLU A 1 72 ? -19.211 -10.158 11.610 1.00 61.50 72 GLU A C 1
ATOM 579 O O . GLU A 1 72 ? -18.200 -9.979 12.291 1.00 61.50 72 GLU A O 1
ATOM 584 N N . THR A 1 73 ? -20.261 -9.347 11.665 1.00 58.03 73 THR A N 1
ATOM 585 C CA . THR A 1 73 ? -20.474 -8.322 12.683 1.00 58.03 73 THR A CA 1
ATOM 586 C C . THR A 1 73 ? -20.665 -9.009 14.038 1.00 58.03 73 THR A C 1
ATOM 588 O O . THR A 1 73 ? -21.719 -8.961 14.663 1.00 58.03 73 THR A O 1
ATOM 591 N N . LYS A 1 74 ? -19.626 -9.678 14.541 1.00 58.78 74 LYS A N 1
ATOM 592 C CA . LYS A 1 74 ? -19.540 -10.188 15.908 1.00 58.78 74 LYS A CA 1
ATOM 593 C C . LYS A 1 74 ? -19.151 -9.041 16.829 1.00 58.78 74 LYS A C 1
ATOM 595 O O . LYS A 1 74 ? -18.097 -9.040 17.454 1.00 58.78 74 LYS A O 1
ATOM 600 N N . ARG A 1 75 ? -20.021 -8.041 16.914 1.00 56.34 75 ARG A N 1
ATOM 601 C CA . ARG A 1 75 ? -20.060 -7.123 18.052 1.00 56.34 75 ARG A CA 1
ATOM 602 C C . ARG A 1 75 ? -21.505 -6.941 18.474 1.00 56.34 75 ARG A C 1
ATOM 604 O O . ARG A 1 75 ? -22.094 -5.883 18.306 1.00 56.34 75 ARG A O 1
ATOM 611 N N . ALA A 1 76 ? -22.058 -7.990 19.071 1.00 58.66 76 ALA A N 1
ATOM 612 C CA . ALA A 1 76 ? -23.054 -7.776 20.103 1.00 58.66 76 ALA A CA 1
ATOM 613 C C . ALA A 1 76 ? -22.292 -7.261 21.331 1.00 58.66 76 ALA A C 1
ATOM 615 O O . ALA A 1 76 ? -21.788 -8.041 22.136 1.00 58.66 76 ALA A O 1
ATOM 616 N N . TRP A 1 77 ? -22.113 -5.944 21.437 1.00 59.12 77 TRP A N 1
ATOM 617 C CA . TRP A 1 77 ? -21.773 -5.361 22.727 1.00 59.12 77 TRP A CA 1
ATOM 618 C C . TRP A 1 77 ? -23.000 -5.535 23.611 1.00 59.12 77 TRP A C 1
ATOM 620 O O . TRP A 1 77 ? -24.030 -4.905 23.381 1.00 59.12 77 TRP A O 1
ATOM 630 N N . SER A 1 78 ? -22.919 -6.436 24.590 1.00 61.91 78 SER A N 1
ATOM 631 C CA . SER A 1 78 ? -23.906 -6.476 25.659 1.00 61.91 78 SER A CA 1
ATOM 632 C C . SER A 1 78 ? -23.750 -5.182 26.450 1.00 61.91 78 SER A C 1
ATOM 634 O O . SER A 1 78 ? -22.842 -5.052 27.273 1.00 61.91 78 SER A O 1
ATOM 636 N N . VAL A 1 79 ? -24.588 -4.195 26.150 1.00 60.56 79 VAL A N 1
ATOM 637 C CA . VAL A 1 79 ? -24.716 -3.004 26.984 1.00 60.56 79 VAL A CA 1
ATOM 638 C C . VAL A 1 79 ? -25.205 -3.502 28.339 1.00 60.56 79 VAL A C 1
ATOM 640 O O . VAL A 1 79 ? -26.254 -4.143 28.419 1.00 60.56 79 VAL A O 1
ATOM 643 N N . SER A 1 80 ? -24.411 -3.294 29.391 1.00 70.25 80 SER A N 1
ATOM 644 C CA . SER A 1 80 ? -24.854 -3.640 30.737 1.00 70.25 80 SER A CA 1
ATOM 645 C C . SER A 1 80 ? -26.109 -2.831 31.058 1.00 70.25 80 SER A C 1
ATOM 647 O O . SER A 1 80 ? -26.231 -1.670 30.663 1.00 70.25 80 SER A O 1
ATOM 649 N N . ASN A 1 81 ? -27.052 -3.443 31.772 1.00 70.94 81 ASN A N 1
ATOM 650 C CA . ASN A 1 81 ? -28.304 -2.778 32.132 1.00 70.94 81 ASN A CA 1
ATOM 651 C C . ASN A 1 81 ? -28.053 -1.482 32.932 1.00 70.94 81 ASN A C 1
ATOM 653 O O . ASN A 1 81 ? -28.789 -0.513 32.825 1.00 70.94 81 ASN A O 1
ATOM 657 N N . GLU A 1 82 ? -26.962 -1.426 33.695 1.00 70.12 82 GLU A N 1
ATOM 658 C CA . GLU A 1 82 ? -26.548 -0.214 34.406 1.00 70.12 82 GLU A CA 1
ATOM 659 C C . GLU A 1 82 ? -26.136 0.916 33.455 1.00 70.12 82 GLU A C 1
ATOM 661 O O . GLU A 1 82 ? -26.514 2.068 33.661 1.00 70.12 82 GLU A O 1
ATOM 666 N N . LEU A 1 83 ? -25.395 0.605 32.384 1.00 73.75 83 LEU A N 1
ATOM 667 C CA . LEU A 1 83 ? -24.963 1.609 31.413 1.00 73.75 83 LEU A CA 1
ATOM 668 C C . LEU A 1 83 ? -26.158 2.178 30.636 1.00 73.75 83 LEU A C 1
ATOM 670 O O . LEU A 1 83 ? -26.224 3.389 30.433 1.00 73.75 83 LEU A O 1
ATOM 674 N N . SER A 1 84 ? -27.125 1.337 30.252 1.00 76.00 84 SER A N 1
ATOM 675 C CA . SER A 1 84 ? -28.341 1.799 29.568 1.00 76.00 84 SER A CA 1
ATOM 676 C C . SER A 1 84 ? -29.202 2.690 30.467 1.00 76.00 84 SER A C 1
ATOM 678 O O . SER A 1 84 ? -29.671 3.737 30.016 1.00 76.00 84 SER A O 1
ATOM 680 N N . ILE A 1 85 ? -29.359 2.329 31.744 1.00 72.00 85 ILE A N 1
ATOM 681 C CA . ILE A 1 85 ? -30.104 3.125 32.728 1.00 72.00 85 ILE A CA 1
ATOM 682 C C . ILE A 1 85 ? -29.411 4.474 32.967 1.00 72.00 85 ILE A C 1
ATOM 684 O O . ILE A 1 85 ? -30.068 5.514 32.943 1.00 72.00 85 ILE A O 1
ATOM 688 N N . ASN A 1 86 ? -28.085 4.489 33.113 1.00 72.62 86 ASN A N 1
ATOM 689 C CA . ASN A 1 86 ? -27.325 5.724 33.314 1.00 72.62 86 ASN A CA 1
ATOM 690 C C . ASN A 1 86 ? -27.412 6.666 32.107 1.00 72.62 86 ASN A C 1
ATOM 692 O O . ASN A 1 86 ? -27.599 7.871 32.280 1.00 72.62 86 ASN A O 1
ATOM 696 N N . MET A 1 87 ? -27.340 6.131 30.885 1.00 75.94 87 MET A N 1
ATOM 697 C CA . MET A 1 87 ? -27.530 6.930 29.669 1.00 75.94 87 MET A CA 1
ATOM 698 C C . MET A 1 87 ? -28.960 7.472 29.562 1.00 75.94 87 MET A C 1
ATOM 700 O O . MET A 1 87 ? -29.145 8.637 29.211 1.00 75.94 87 MET A O 1
ATOM 704 N N . ALA A 1 88 ? -29.966 6.666 29.914 1.00 74.81 88 ALA A N 1
ATOM 705 C CA . ALA A 1 88 ? -31.360 7.100 29.929 1.00 74.81 88 ALA A CA 1
ATOM 706 C C . ALA A 1 88 ? -31.617 8.205 30.968 1.00 74.81 88 ALA A C 1
ATOM 708 O O . ALA A 1 88 ? -32.391 9.120 30.699 1.00 74.81 88 ALA A O 1
ATOM 709 N N . MET A 1 89 ? -30.958 8.156 32.130 1.00 70.69 89 MET A N 1
ATOM 710 C CA . MET A 1 89 ? -31.036 9.218 33.138 1.00 70.69 89 MET A CA 1
ATOM 711 C C . MET A 1 89 ? -30.314 10.497 32.696 1.00 70.69 89 MET A C 1
ATOM 713 O O . MET A 1 89 ? -30.845 11.586 32.896 1.00 70.69 89 MET A O 1
ATOM 717 N N . ALA A 1 90 ? -29.150 10.385 32.051 1.00 74.56 90 ALA A N 1
ATOM 718 C CA . ALA A 1 90 ? -28.413 11.541 31.535 1.00 74.56 90 ALA A CA 1
ATOM 719 C C . ALA A 1 90 ? -29.188 12.281 30.430 1.00 74.56 90 ALA A C 1
ATOM 721 O O . ALA A 1 90 ? -29.224 13.509 30.416 1.00 74.56 90 ALA A O 1
ATOM 722 N N . ALA A 1 91 ? -29.872 11.541 29.551 1.00 76.31 91 ALA A N 1
ATOM 723 C CA . ALA A 1 91 ? -30.697 12.105 28.481 1.00 76.31 91 ALA A CA 1
ATOM 724 C C . ALA A 1 91 ? -31.959 12.837 28.980 1.00 76.31 91 ALA A C 1
ATOM 726 O O . ALA A 1 91 ? -32.607 13.528 28.201 1.00 76.31 91 ALA A O 1
ATOM 727 N N . ARG A 1 92 ? -32.329 12.686 30.261 1.00 71.44 92 ARG A N 1
ATOM 728 C CA . ARG A 1 92 ? -33.498 13.355 30.851 1.00 71.44 92 ARG A CA 1
ATOM 729 C C . ARG A 1 92 ? -33.225 14.786 31.326 1.00 71.44 92 ARG A C 1
ATOM 731 O O . ARG A 1 92 ? -34.169 15.404 31.798 1.00 71.44 92 ARG A O 1
ATOM 738 N N . GLU A 1 93 ? -31.990 15.297 31.253 1.00 68.00 93 GLU A N 1
ATOM 739 C CA . GLU A 1 93 ? -31.621 16.681 31.636 1.00 68.00 93 GLU A CA 1
ATOM 740 C C . GLU A 1 93 ? -32.202 17.158 32.994 1.00 68.00 93 GLU A C 1
ATOM 742 O O . GLU A 1 93 ? -32.526 18.327 33.178 1.00 6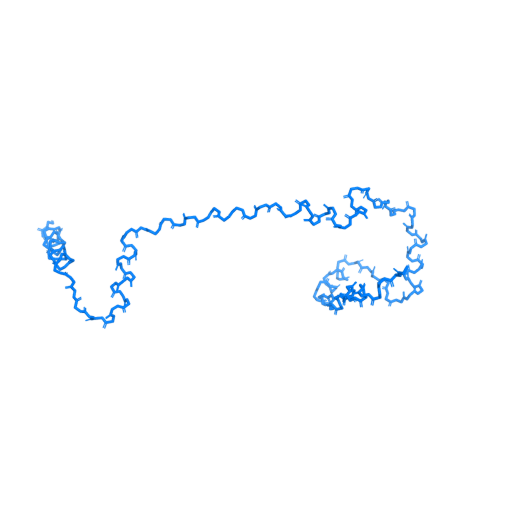8.00 93 GLU A O 1
ATOM 747 N N . GLY A 1 94 ? -32.346 16.258 33.976 1.00 66.12 94 GLY A N 1
ATOM 748 C CA . GLY A 1 94 ? -32.931 16.582 35.288 1.00 66.12 94 GLY A CA 1
ATOM 749 C C . GLY A 1 94 ? -34.452 16.400 35.406 1.00 66.12 94 GLY A C 1
ATOM 750 O O . GLY A 1 94 ? -35.043 16.872 36.375 1.00 66.12 94 GLY A O 1
ATOM 751 N N . GLY A 1 95 ? -35.089 15.712 34.454 1.00 67.94 95 GLY A N 1
ATOM 752 C CA . GLY A 1 95 ? -36.492 15.297 34.530 1.00 67.94 95 GLY A CA 1
ATOM 753 C C . GLY A 1 95 ? -36.799 14.310 35.668 1.00 67.94 95 GLY A C 1
ATOM 754 O O . GLY A 1 95 ? -35.908 13.781 36.331 1.00 67.94 95 GLY A O 1
ATOM 755 N N . GLU A 1 96 ? -38.089 14.057 35.889 1.00 70.44 96 GLU A N 1
ATOM 756 C CA . GLU A 1 96 ? -38.603 13.314 37.047 1.00 70.44 96 GLU A CA 1
ATOM 757 C C . GLU A 1 96 ? -38.043 11.874 37.134 1.00 70.44 96 GLU A C 1
ATOM 759 O O . GLU A 1 96 ? -38.020 11.116 36.151 1.00 70.44 96 GLU A O 1
ATOM 764 N N . ILE A 1 97 ? -37.541 11.512 38.321 1.00 73.75 97 ILE A N 1
ATOM 765 C CA . ILE A 1 97 ? -36.896 10.219 38.592 1.00 73.75 97 ILE A CA 1
ATOM 766 C C . ILE A 1 97 ? -37.981 9.180 38.917 1.00 73.75 97 ILE A C 1
ATOM 768 O O . ILE A 1 97 ? -38.804 9.441 39.794 1.00 73.75 97 ILE A O 1
ATOM 772 N N . PRO A 1 98 ? -37.978 7.998 38.272 1.00 79.25 98 PRO A N 1
ATOM 773 C CA . PRO A 1 98 ? -38.890 6.906 38.605 1.00 79.25 98 PRO A CA 1
ATOM 774 C C . PRO A 1 98 ? -38.781 6.469 40.076 1.00 79.25 98 PRO A C 1
ATOM 776 O O . PRO A 1 98 ? -37.693 6.448 40.659 1.00 79.25 98 PRO A O 1
ATOM 779 N N . ASP A 1 99 ? -39.912 6.119 40.689 1.00 77.69 99 ASP A N 1
ATOM 780 C CA . ASP A 1 99 ? -39.993 5.831 42.128 1.00 77.69 99 ASP A CA 1
ATOM 781 C C . ASP A 1 99 ? -39.133 4.644 42.580 1.00 77.69 99 ASP A C 1
ATOM 783 O O . ASP A 1 99 ? -38.606 4.641 43.693 1.00 77.69 99 ASP A O 1
ATOM 787 N N . ASP A 1 100 ? -38.960 3.649 41.719 1.00 78.44 100 ASP A N 1
ATOM 788 C CA . ASP A 1 100 ? -38.090 2.492 41.928 1.00 78.44 100 ASP A CA 1
ATOM 789 C C . ASP A 1 100 ? -36.607 2.891 42.002 1.00 78.44 100 ASP A C 1
ATOM 791 O O . ASP A 1 100 ? -35.896 2.473 42.921 1.00 78.44 100 ASP A O 1
ATOM 795 N N . VAL A 1 101 ? -36.158 3.768 41.100 1.00 76.56 101 VAL A N 1
ATOM 796 C CA . VAL A 1 101 ? -34.791 4.316 41.100 1.00 76.56 101 VAL A CA 1
ATOM 797 C C . VAL A 1 101 ? -34.561 5.186 42.336 1.00 76.56 101 VAL A C 1
ATOM 799 O O . VAL A 1 101 ? -33.535 5.057 43.006 1.00 76.56 101 VAL A O 1
ATOM 802 N N . ARG A 1 102 ? -35.539 6.022 42.704 1.00 79.19 102 ARG A N 1
ATOM 803 C CA . ARG A 1 102 ? -35.475 6.868 43.906 1.00 79.19 102 ARG A CA 1
ATOM 804 C C . ARG A 1 102 ? -35.319 6.040 45.183 1.00 79.19 102 ARG A C 1
ATOM 806 O O . ARG A 1 102 ? -34.461 6.345 46.011 1.00 79.19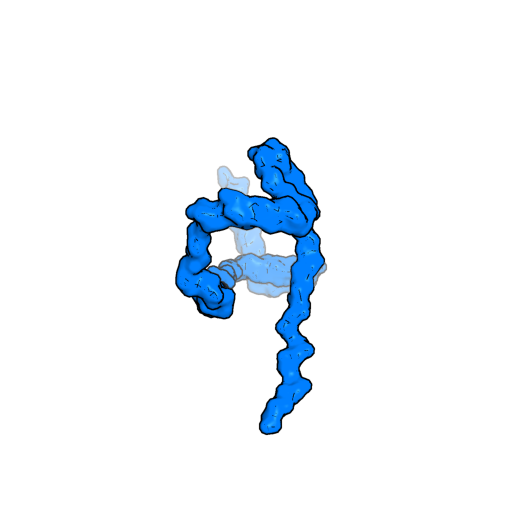 102 ARG A O 1
ATOM 813 N N . GLN A 1 103 ? -36.093 4.964 45.319 1.00 84.12 103 GLN A N 1
ATOM 814 C CA . GLN A 1 103 ? -35.980 4.050 46.458 1.00 84.12 103 GLN A CA 1
ATOM 815 C C . GLN A 1 103 ? -34.614 3.362 46.519 1.00 84.12 103 GLN A C 1
ATOM 817 O O . GLN A 1 103 ? -34.078 3.166 47.611 1.00 84.12 103 GLN A O 1
ATOM 822 N N . GLN A 1 104 ? -34.034 3.004 45.371 1.00 82.00 104 GLN A N 1
ATOM 823 C CA . GLN A 1 104 ? -32.704 2.403 45.339 1.00 82.00 104 GLN A CA 1
ATOM 824 C C . GLN A 1 104 ? -31.620 3.401 45.773 1.00 82.00 104 GLN A C 1
ATOM 826 O O . GLN A 1 104 ? -30.791 3.066 46.616 1.00 82.00 104 GLN A O 1
ATOM 831 N N . MET A 1 105 ? -31.694 4.655 45.315 1.00 79.81 105 MET A N 1
ATOM 832 C CA . MET A 1 105 ? -30.770 5.716 45.739 1.00 79.81 105 MET A CA 1
ATOM 833 C C . MET A 1 105 ? -30.820 5.978 47.252 1.00 79.81 105 MET A C 1
ATOM 835 O O . MET A 1 105 ? -29.787 6.227 47.879 1.00 79.81 105 MET A O 1
ATOM 839 N N . GLU A 1 106 ? -32.007 5.924 47.860 1.00 84.94 106 GLU A N 1
ATOM 840 C CA . GLU A 1 106 ? -32.157 6.066 49.312 1.00 84.94 106 GLU A CA 1
ATOM 841 C C . GLU A 1 106 ? -31.492 4.912 50.074 1.00 84.94 106 GLU A C 1
ATOM 843 O O . GLU A 1 106 ? -30.795 5.154 51.066 1.00 84.94 106 GLU A O 1
ATOM 848 N N . ARG A 1 107 ? -31.644 3.669 49.598 1.00 86.31 107 ARG A N 1
ATOM 849 C CA . ARG A 1 107 ? -30.976 2.496 50.190 1.00 86.31 107 ARG A CA 1
ATOM 850 C C . ARG A 1 107 ? -29.458 2.614 50.099 1.00 86.31 107 ARG A C 1
ATOM 852 O O . ARG A 1 107 ? -28.785 2.483 51.122 1.00 86.31 107 ARG A O 1
ATOM 859 N N . ASP A 1 108 ? -28.936 2.954 48.925 1.00 84.75 108 ASP A N 1
ATOM 860 C CA . ASP A 1 108 ? -27.496 3.096 48.694 1.00 84.75 108 ASP A CA 1
ATOM 861 C C . ASP A 1 108 ? -26.895 4.199 49.582 1.00 84.75 108 ASP A C 1
ATOM 863 O O . ASP A 1 108 ? -25.813 4.042 50.159 1.00 84.75 108 ASP A O 1
ATOM 867 N N . ARG A 1 109 ? -27.626 5.306 49.779 1.00 84.25 109 ARG A N 1
ATOM 868 C CA . ARG A 1 109 ? -27.216 6.392 50.682 1.00 84.25 109 ARG A CA 1
ATOM 869 C C . ARG A 1 109 ? -27.124 5.926 52.135 1.00 84.25 109 ARG A C 1
ATOM 871 O O . ARG A 1 109 ? -26.174 6.291 52.831 1.00 84.25 109 ARG A O 1
ATOM 878 N N . LEU A 1 110 ? -28.087 5.131 52.600 1.00 85.31 110 LEU A N 1
ATOM 879 C CA . LEU A 1 110 ? -28.085 4.575 53.956 1.00 85.31 110 LEU A CA 1
ATOM 880 C C . LEU A 1 110 ? -26.943 3.572 54.161 1.00 85.31 110 LEU A C 1
ATOM 882 O O . LEU A 1 110 ? -26.302 3.583 55.213 1.00 85.31 110 LEU A O 1
ATOM 886 N N . GLU A 1 111 ? -26.650 2.735 53.168 1.00 86.06 111 GLU A N 1
ATOM 887 C CA . GLU A 1 111 ? -25.517 1.803 53.221 1.00 86.06 111 GLU A CA 1
ATOM 888 C C . GLU A 1 111 ? -24.164 2.522 53.217 1.00 86.06 111 GLU A C 1
ATOM 890 O O . GLU A 1 111 ? -23.273 2.175 53.998 1.00 86.06 111 GLU A O 1
ATOM 895 N N . ALA A 1 112 ? -24.014 3.567 52.401 1.00 82.12 112 ALA A N 1
ATOM 896 C CA . ALA A 1 112 ? -22.803 4.381 52.364 1.00 82.12 112 ALA A CA 1
ATOM 897 C C . ALA A 1 112 ? -22.551 5.115 53.693 1.00 82.12 112 ALA A C 1
ATOM 899 O O . ALA A 1 112 ? -21.407 5.214 54.140 1.00 82.12 112 ALA A O 1
ATOM 900 N N . LEU A 1 113 ? -23.610 5.598 54.352 1.00 79.19 113 LEU A N 1
ATOM 901 C CA . LEU A 1 113 ? -23.520 6.211 55.682 1.00 79.19 113 LEU A CA 1
ATOM 902 C C . LEU A 1 113 ? -23.107 5.195 56.753 1.00 79.19 113 LEU A C 1
ATOM 904 O O . LEU A 1 113 ? -22.252 5.506 57.578 1.00 79.19 113 LEU A O 1
ATOM 908 N N . LYS A 1 114 ? -23.645 3.968 56.706 1.00 77.31 114 LYS A N 1
ATOM 909 C CA . LYS A 1 114 ? -23.233 2.883 57.614 1.00 77.31 114 LYS A CA 1
ATOM 910 C C . LYS A 1 114 ? -21.757 2.513 57.444 1.00 77.31 114 LYS A C 1
ATOM 912 O O . LYS A 1 114 ? -21.085 2.288 58.442 1.00 77.31 114 LYS A O 1
ATOM 917 N N . LYS A 1 115 ? -21.241 2.505 56.209 1.00 70.12 115 LYS A N 1
ATOM 918 C CA . LYS A 1 115 ? -19.821 2.225 55.918 1.00 70.12 115 LYS A CA 1
ATOM 919 C C . LYS A 1 115 ? -18.857 3.347 56.315 1.00 70.12 115 LYS A C 1
ATOM 921 O O . LYS A 1 1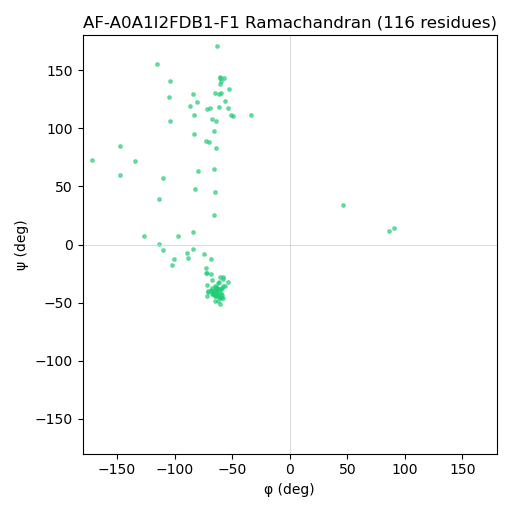15 ? -17.688 3.063 56.520 1.00 70.12 115 LYS A O 1
ATOM 926 N N . LYS A 1 116 ? -19.310 4.603 56.399 1.00 62.28 116 LYS A N 1
ATOM 927 C CA . LYS A 1 116 ? -18.481 5.748 56.836 1.00 62.28 116 LYS A CA 1
ATOM 928 C C . LYS A 1 116 ? -18.479 5.972 58.353 1.00 62.28 116 LYS A C 1
ATOM 930 O O . LYS A 1 116 ? -17.710 6.799 58.830 1.00 62.28 116 LYS A O 1
ATOM 935 N N . GLY A 1 117 ? -19.367 5.298 59.085 1.00 58.56 117 GLY A N 1
ATOM 936 C CA . GLY A 1 117 ? -19.464 5.353 60.547 1.00 58.56 117 GLY A CA 1
ATOM 937 C C . GLY A 1 117 ? -18.744 4.213 61.281 1.00 58.56 117 GLY A C 1
ATOM 938 O O . GLY A 1 117 ? -18.921 4.091 62.491 1.00 58.56 117 GLY A O 1
ATOM 939 N N . GLN A 1 118 ? -17.986 3.382 60.559 1.00 49.75 118 GLN A N 1
ATOM 940 C CA . GLN A 1 118 ? -17.028 2.394 61.073 1.00 49.75 118 GLN A CA 1
ATOM 941 C C . GLN A 1 118 ? -15.615 2.836 60.700 1.00 49.75 118 GLN A C 1
ATOM 943 O O . GLN A 1 118 ? -14.698 2.549 61.499 1.00 49.75 118 GLN A O 1
#

Solvent-accessible surface area (backbone atoms only — not comparable to full-atom values): 7849 Å² total; per-residue (Å²): 135,85,79,93,76,84,87,84,85,78,78,76,78,82,69,79,76,59,66,68,58,56,50,55,42,46,77,73,70,52,82,77,66,89,47,73,68,47,45,50,51,50,45,69,76,40,52,91,75,53,76,76,80,54,76,87,64,69,45,68,65,63,50,54,67,64,62,65,60,75,83,72,80,84,67,81,74,80,74,49,72,65,59,55,50,51,51,56,54,61,74,42,80,81,56,92,76,55,68,70,60,52,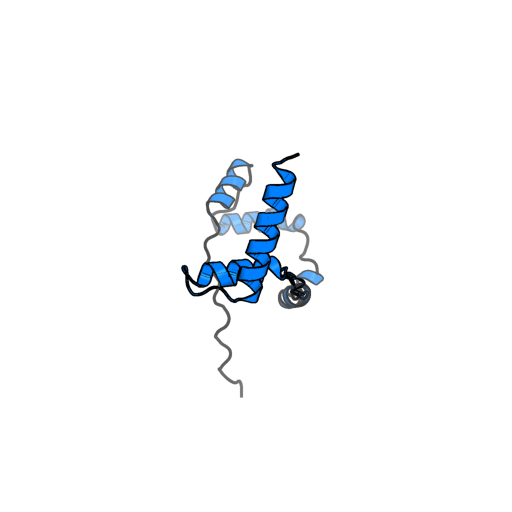55,49,54,54,52,54,52,53,53,53,52,58,65,73,74,111

Organism: NCBI:txid662367

Radius of gyration: 32.71 Å; Cα contacts (8 Å, |Δi|>4): 15; chains: 1; bounding box: 57×34×94 Å

pLDDT: mean 72.77, std 13.38, range [36.31, 92.06]

Sequence (118 aa):
MFNANDQKLNQDSDEPIDPSLIWSLKVHGVVFPDTDDEVEEFRINNLASIEPLPDYLADPMAIFDRTRARIETKRAWSVSNELSINMAMAAREGGEIPDDVRQQMERDRLEALKKKGQ

Mean predicted aligned error: 20.4 Å

Foldseek 3Di:
DDDPPPPPPDPPPVPDDPPVVVVVCVVVVDDDDPDPVSVVVCCVVCVVVDDPDDPCPPDVVSVVVVVVPDPPVPDPPPCPPVNVVVVVVVVCVPDDDDPVVVVVVVVVVVVVVVVVVD

Secondary structure (DSSP, 8-state):
---S----------PPPPHHHHHHHHHTT-----SHHHHHHHHHHHTTTSPPPPGGGS-HHHHHHHH-------------HHHHHHHHHHTTTTPPPPHHHHHHHHHHHHHHHHHH--